Protein AF-A0A0J7KDM8-F1 (afdb_monomer_lite)

pLDDT: mean 87.22, std 13.42, range [49.25, 97.69]

InterPro domains:
  IPR000210 BTB/POZ domain [PF00651] (20-56)
  IPR000210 BTB/POZ domain [PS50097] (29-56)
  IPR011333 SKP1/BTB/POZ domain superfamily [G3DSA:3.30.710.10] (4-56)
  IPR011333 SKP1/BTB/POZ domain superfamily [SSF54695] (6-56)

Structure (mmCIF, N/CA/C/O backbone):
data_AF-A0A0J7KDM8-F1
#
_entry.id   AF-A0A0J7KDM8-F1
#
loop_
_atom_site.group_PDB
_atom_site.id
_atom_site.type_symbol
_atom_site.label_atom_id
_atom_site.label_alt_id
_atom_site.label_comp_id
_atom_site.label_asym_id
_atom_site.label_entity_id
_atom_site.label_seq_id
_atom_site.pdbx_PDB_ins_code
_atom_site.Cartn_x
_atom_site.Cartn_y
_atom_site.Cartn_z
_atom_site.occupancy
_atom_site.B_iso_or_equiv
_atom_site.auth_seq_id
_atom_site.auth_comp_id
_atom_site.auth_asym_id
_atom_site.auth_atom_id
_atom_site.pdbx_PDB_model_num
ATOM 1 N N . MET A 1 1 ? 32.302 -11.755 -1.133 1.00 49.25 1 MET A N 1
ATOM 2 C CA . MET A 1 1 ? 31.610 -11.960 -2.421 1.00 49.25 1 MET A CA 1
ATOM 3 C C . MET A 1 1 ? 31.006 -10.612 -2.801 1.00 49.25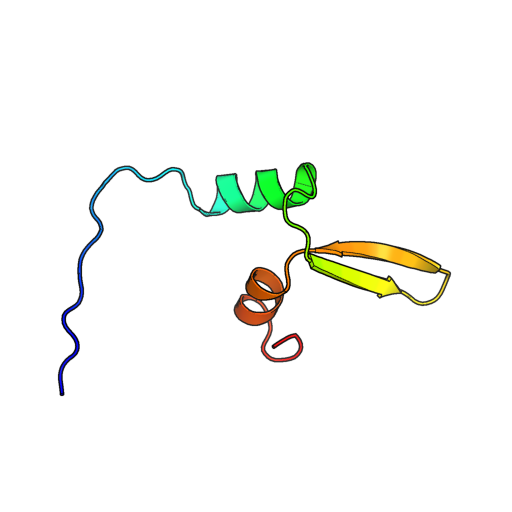 1 MET A C 1
ATOM 5 O O . MET A 1 1 ? 30.050 -10.195 -2.165 1.00 49.25 1 MET A O 1
ATOM 9 N N . MET A 1 2 ? 31.664 -9.850 -3.678 1.00 51.03 2 MET A N 1
ATOM 10 C CA . MET A 1 2 ? 31.192 -8.528 -4.117 1.00 51.03 2 MET A CA 1
ATOM 11 C C . MET A 1 2 ? 30.130 -8.761 -5.196 1.00 51.03 2 MET A C 1
ATOM 13 O O . MET A 1 2 ? 30.451 -9.325 -6.237 1.00 51.03 2 MET A O 1
ATOM 17 N N . GLY A 1 3 ? 28.870 -8.428 -4.908 1.00 66.44 3 GLY A N 1
ATOM 18 C CA . GLY A 1 3 ? 27.772 -8.561 -5.865 1.00 66.44 3 GLY A CA 1
ATOM 19 C C . GLY A 1 3 ? 27.933 -7.571 -7.016 1.00 66.44 3 GLY A C 1
ATOM 20 O O . GLY A 1 3 ? 28.228 -6.398 -6.792 1.00 66.44 3 GLY A O 1
ATOM 21 N N . GLU A 1 4 ? 27.767 -8.055 -8.241 1.00 66.12 4 GLU A N 1
ATOM 22 C CA . GLU A 1 4 ? 27.788 -7.246 -9.455 1.00 66.12 4 GLU A CA 1
ATOM 23 C C . GLU A 1 4 ? 26.615 -6.251 -9.438 1.00 66.12 4 GLU A C 1
ATOM 25 O O . GLU A 1 4 ? 25.451 -6.639 -9.340 1.00 66.12 4 GLU A O 1
ATOM 30 N N . VAL A 1 5 ? 26.917 -4.950 -9.486 1.00 66.12 5 VAL A N 1
ATOM 31 C CA . VAL A 1 5 ? 25.900 -3.891 -9.491 1.00 66.12 5 VAL A CA 1
ATOM 32 C C . VAL A 1 5 ? 25.555 -3.561 -10.938 1.00 66.12 5 VAL A C 1
ATOM 34 O O . VAL A 1 5 ? 26.266 -2.812 -11.608 1.00 66.12 5 VAL A O 1
ATOM 37 N N . ILE A 1 6 ? 24.448 -4.114 -11.430 1.00 72.50 6 ILE A N 1
ATOM 38 C CA . ILE A 1 6 ? 23.940 -3.811 -12.769 1.00 72.50 6 ILE A CA 1
ATOM 39 C C . ILE A 1 6 ? 23.289 -2.423 -12.742 1.00 72.50 6 ILE A C 1
ATOM 41 O O . ILE A 1 6 ? 22.243 -2.214 -12.125 1.00 72.50 6 ILE A O 1
ATOM 45 N N . ARG A 1 7 ? 23.898 -1.451 -13.430 1.00 66.12 7 ARG A N 1
ATOM 46 C CA . ARG A 1 7 ? 23.284 -0.135 -13.654 1.00 66.12 7 ARG A CA 1
ATOM 47 C C . ARG A 1 7 ? 22.210 -0.253 -14.727 1.00 66.12 7 ARG A C 1
ATOM 49 O O . ARG A 1 7 ? 22.514 -0.348 -15.911 1.00 66.12 7 ARG A O 1
ATOM 56 N N . VAL A 1 8 ? 20.949 -0.170 -14.316 1.00 66.88 8 VAL A N 1
ATOM 57 C CA . VAL A 1 8 ? 19.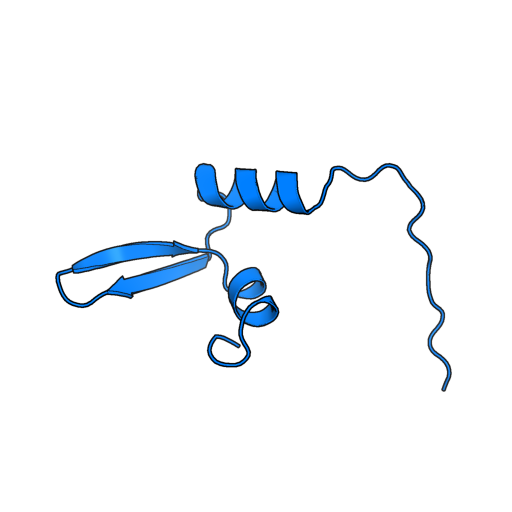808 -0.054 -15.231 1.00 66.88 8 VAL A CA 1
ATOM 58 C C . VAL A 1 8 ? 19.724 1.396 -15.723 1.00 66.88 8 VAL A C 1
ATOM 60 O O . VAL A 1 8 ? 18.909 2.189 -15.265 1.00 66.88 8 VAL A O 1
ATOM 63 N N . SER A 1 9 ? 20.641 1.797 -16.605 1.00 60.97 9 SER A N 1
ATOM 64 C CA . SER A 1 9 ? 20.641 3.128 -17.218 1.00 60.97 9 SER A CA 1
ATOM 65 C C . SER A 1 9 ? 19.751 3.146 -18.460 1.00 60.97 9 SER A C 1
ATOM 67 O O . SER A 1 9 ? 20.222 3.021 -19.586 1.00 60.97 9 SER A O 1
ATOM 69 N N . GLY A 1 10 ? 18.453 3.313 -18.236 1.00 63.69 10 GLY A N 1
ATOM 70 C CA . GLY A 1 10 ? 17.484 3.800 -19.215 1.00 63.69 10 GLY A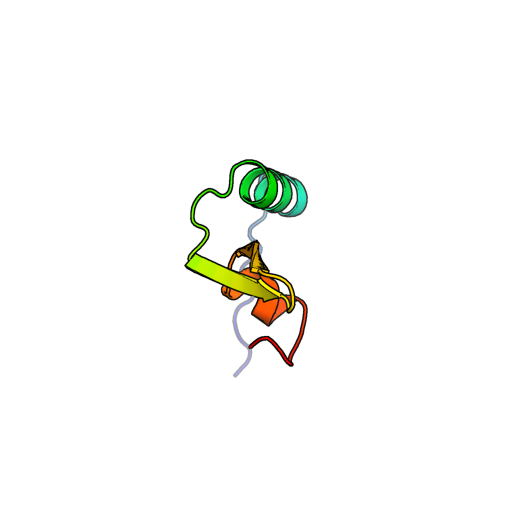 CA 1
ATOM 71 C C . GLY A 1 10 ? 16.647 4.888 -18.549 1.00 63.69 10 GLY A C 1
ATOM 72 O O . GLY A 1 10 ? 16.563 4.916 -17.321 1.00 63.69 10 GLY A O 1
ATOM 73 N N . ARG A 1 11 ? 16.033 5.798 -19.316 1.00 64.75 11 ARG A N 1
ATOM 74 C CA . ARG A 1 11 ? 15.035 6.743 -18.782 1.00 64.75 11 ARG A CA 1
ATOM 75 C C . ARG A 1 11 ? 13.778 5.948 -18.411 1.00 64.75 11 ARG A C 1
ATOM 77 O O . ARG A 1 11 ? 12.801 5.948 -19.152 1.00 64.75 11 ARG A O 1
ATOM 84 N N . ALA A 1 12 ? 13.855 5.180 -17.330 1.00 66.38 12 ALA A N 1
ATOM 85 C CA . ALA A 1 12 ? 12.707 4.496 -16.774 1.00 66.38 12 ALA A CA 1
ATOM 86 C C . ALA A 1 12 ? 11.678 5.560 -16.357 1.00 66.38 12 ALA A C 1
ATOM 88 O O . ALA A 1 12 ? 12.085 6.653 -15.942 1.00 66.38 12 ALA A O 1
ATOM 89 N N . PRO A 1 13 ? 10.370 5.287 -16.500 1.00 71.00 13 PRO A N 1
ATOM 90 C CA . PRO A 1 13 ? 9.360 6.121 -15.866 1.00 71.00 13 PRO A CA 1
ATOM 91 C C . PRO A 1 13 ? 9.715 6.293 -14.388 1.00 71.00 13 PRO A C 1
ATOM 93 O O . PRO A 1 13 ? 10.195 5.346 -13.756 1.00 71.00 13 PRO A O 1
ATOM 96 N N . ASP A 1 14 ? 9.543 7.511 -13.873 1.00 86.00 14 ASP A N 1
ATOM 97 C CA . ASP A 1 14 ? 9.856 7.801 -12.481 1.00 86.00 14 ASP A CA 1
ATOM 98 C C . ASP A 1 14 ? 9.059 6.840 -11.596 1.00 86.00 14 ASP A C 1
ATOM 100 O O . ASP A 1 14 ? 7.837 6.725 -11.707 1.00 86.00 14 ASP A O 1
ATOM 104 N N . VAL A 1 15 ? 9.766 6.080 -10.760 1.00 86.06 15 VAL A N 1
ATOM 105 C CA . VAL A 1 15 ? 9.132 5.064 -9.913 1.00 86.06 15 VAL A CA 1
ATOM 106 C C . VAL A 1 15 ? 8.101 5.721 -8.992 1.00 86.06 15 VAL A C 1
ATOM 108 O O . VAL A 1 15 ? 7.069 5.114 -8.714 1.00 86.06 15 VAL A O 1
ATOM 111 N N . GLY A 1 16 ? 8.333 6.968 -8.572 1.00 88.44 16 GLY A N 1
ATOM 112 C CA . GLY A 1 16 ? 7.380 7.749 -7.794 1.00 88.44 16 GLY A CA 1
ATOM 113 C C . GLY A 1 16 ? 6.066 7.974 -8.538 1.00 88.44 16 GLY A C 1
ATOM 114 O O . GLY A 1 16 ? 5.004 7.732 -7.963 1.00 88.44 16 GLY A O 1
ATOM 115 N N . ASP A 1 17 ? 6.117 8.347 -9.818 1.00 91.56 17 ASP A N 1
ATOM 116 C CA . ASP A 1 17 ? 4.917 8.519 -10.648 1.00 91.56 17 ASP A CA 1
ATOM 117 C C . ASP A 1 17 ? 4.142 7.201 -10.816 1.00 91.56 17 ASP A C 1
ATOM 119 O O . ASP A 1 17 ? 2.920 7.173 -10.670 1.00 91.56 17 ASP A O 1
ATOM 123 N N . ILE A 1 18 ? 4.840 6.082 -11.044 1.00 90.69 18 ILE A N 1
ATOM 124 C CA . ILE A 1 18 ? 4.206 4.756 -11.169 1.00 90.69 18 ILE A CA 1
ATOM 125 C C . ILE A 1 18 ? 3.493 4.367 -9.872 1.00 90.69 18 ILE A C 1
ATOM 127 O O . ILE A 1 18 ? 2.350 3.906 -9.902 1.00 90.69 18 ILE A O 1
ATOM 131 N N . LEU A 1 19 ? 4.163 4.539 -8.729 1.00 92.38 19 LEU A N 1
ATOM 132 C CA . LEU A 1 19 ? 3.591 4.220 -7.423 1.00 92.38 19 LEU A CA 1
ATOM 133 C C . LEU A 1 19 ? 2.401 5.128 -7.105 1.00 92.38 19 LEU A C 1
ATOM 135 O O . LEU A 1 19 ? 1.387 4.649 -6.600 1.00 92.38 19 LEU A O 1
ATOM 139 N N . LYS A 1 20 ? 2.478 6.413 -7.461 1.00 92.38 20 LYS A N 1
ATOM 140 C CA . LYS A 1 20 ? 1.373 7.361 -7.302 1.00 92.38 20 LYS A CA 1
ATOM 141 C C . LYS A 1 20 ? 0.149 6.944 -8.115 1.00 92.38 20 LYS A C 1
ATOM 143 O O . LYS A 1 20 ? -0.953 6.903 -7.572 1.00 92.38 20 LYS A O 1
ATOM 148 N N . GLU A 1 21 ? 0.329 6.570 -9.378 1.00 94.12 21 GLU A N 1
ATOM 149 C CA . GLU A 1 21 ? -0.762 6.058 -10.214 1.00 94.12 21 GLU A CA 1
ATOM 150 C C . GLU A 1 21 ? -1.334 4.742 -9.672 1.00 94.12 21 GLU A C 1
ATOM 152 O O . GLU A 1 21 ? -2.553 4.557 -9.645 1.00 94.12 21 GLU A O 1
ATOM 157 N N . ALA A 1 22 ? -0.493 3.832 -9.171 1.00 93.06 22 ALA A N 1
ATOM 158 C CA . ALA A 1 22 ? -0.949 2.594 -8.536 1.00 93.06 22 ALA A CA 1
ATOM 159 C C . ALA A 1 22 ? -1.781 2.865 -7.270 1.00 93.06 22 ALA A C 1
ATOM 161 O O . ALA A 1 22 ? -2.793 2.199 -7.050 1.00 93.06 22 ALA A O 1
ATOM 162 N N . MET A 1 23 ? -1.407 3.871 -6.473 1.00 91.88 23 MET A N 1
ATOM 163 C CA . MET A 1 23 ? -2.180 4.315 -5.310 1.00 91.88 23 MET A CA 1
ATOM 164 C C . MET A 1 23 ? -3.515 4.957 -5.701 1.00 91.88 23 MET A C 1
ATOM 166 O O . MET A 1 23 ? -4.516 4.723 -5.036 1.00 91.88 23 MET A O 1
ATOM 170 N N . LEU A 1 24 ? -3.577 5.762 -6.763 1.00 94.75 24 LEU A N 1
ATOM 171 C CA . LEU A 1 24 ? -4.8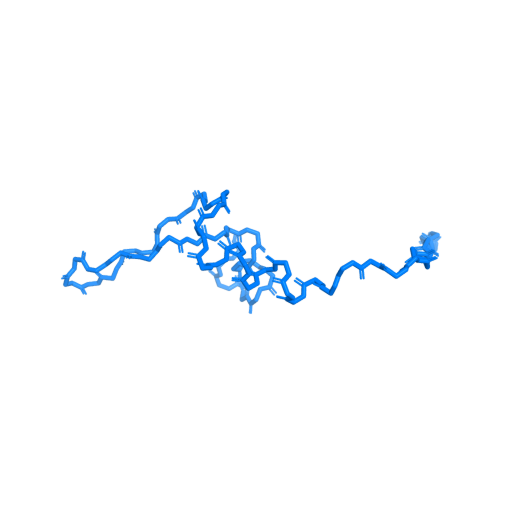34 6.397 -7.184 1.00 94.75 24 LEU A CA 1
ATOM 172 C C . LEU A 1 24 ? -5.793 5.393 -7.831 1.00 94.75 24 LEU A C 1
ATOM 174 O O . LEU A 1 24 ? -6.977 5.357 -7.507 1.00 94.75 24 LEU A O 1
ATOM 178 N N . SER A 1 25 ? -5.268 4.554 -8.723 1.00 95.69 25 SER A N 1
ATOM 179 C CA . SER A 1 25 ? -6.047 3.549 -9.453 1.00 95.69 25 SER A CA 1
ATOM 180 C C . SER A 1 25 ? -6.376 2.305 -8.631 1.00 95.69 25 SER A C 1
ATOM 182 O O . SER A 1 25 ? -7.217 1.512 -9.050 1.00 95.69 25 SER A O 1
ATOM 184 N N . GLN A 1 26 ? -5.696 2.101 -7.496 1.00 94.56 26 GLN A N 1
ATOM 185 C CA . GLN A 1 26 ? -5.777 0.881 -6.682 1.00 94.56 26 GLN A CA 1
ATOM 186 C C . GLN A 1 26 ? -5.400 -0.393 -7.456 1.00 94.56 26 GLN A C 1
ATOM 188 O O . GLN A 1 26 ? -5.727 -1.518 -7.069 1.00 94.56 26 GLN A O 1
ATOM 193 N N . ARG A 1 27 ? -4.691 -0.234 -8.577 1.00 94.25 27 ARG A N 1
ATOM 194 C CA . ARG A 1 27 ? -4.292 -1.346 -9.430 1.00 94.25 27 ARG A CA 1
ATOM 195 C C . ARG A 1 27 ? -3.264 -2.202 -8.696 1.00 94.25 27 ARG A C 1
ATOM 197 O O . ARG A 1 27 ? -2.276 -1.682 -8.184 1.00 94.25 27 ARG A O 1
ATOM 204 N N . PHE A 1 28 ? -3.491 -3.515 -8.684 1.00 94.94 28 PHE A N 1
ATOM 205 C CA . PHE A 1 28 ? -2.653 -4.502 -7.989 1.00 94.94 28 PHE A CA 1
ATOM 206 C C . PHE A 1 28 ? -2.594 -4.349 -6.462 1.00 94.94 28 PHE A C 1
ATOM 208 O O . PHE A 1 28 ? -1.696 -4.919 -5.846 1.00 94.94 28 PHE A O 1
ATOM 215 N N . ALA A 1 29 ? -3.522 -3.608 -5.848 1.00 97.19 29 ALA A N 1
ATOM 216 C CA . ALA A 1 29 ? -3.641 -3.606 -4.396 1.00 97.19 29 ALA A CA 1
ATOM 217 C C . ALA A 1 29 ? -3.929 -5.033 -3.899 1.00 97.19 29 ALA A C 1
ATOM 219 O O . ALA A 1 29 ? -4.854 -5.693 -4.377 1.00 97.19 29 ALA A O 1
ATOM 220 N N . ASP A 1 30 ? -3.114 -5.512 -2.964 1.00 97.69 30 ASP A N 1
ATOM 221 C CA . ASP A 1 30 ? -3.123 -6.887 -2.453 1.00 97.69 30 ASP A CA 1
ATOM 222 C C . ASP A 1 30 ? -3.420 -6.959 -0.948 1.00 97.69 30 ASP A C 1
ATOM 224 O O . ASP A 1 30 ? -3.585 -8.045 -0.391 1.00 97.69 30 ASP A O 1
ATOM 228 N N . VAL A 1 31 ? -3.533 -5.805 -0.289 1.00 97.25 31 VAL A N 1
ATOM 229 C CA . VAL A 1 31 ? -3.857 -5.694 1.130 1.00 97.25 31 VAL A CA 1
ATOM 230 C C . VAL A 1 31 ? -4.843 -4.554 1.375 1.00 97.25 31 VAL A C 1
ATOM 232 O O . VAL A 1 31 ? -4.859 -3.549 0.663 1.00 97.25 31 VAL A O 1
ATOM 235 N N . ALA A 1 32 ? -5.670 -4.708 2.408 1.00 96.81 32 ALA A N 1
ATOM 236 C CA . ALA A 1 32 ? -6.532 -3.656 2.925 1.00 96.81 32 ALA A CA 1
ATOM 237 C C . ALA A 1 32 ? -6.163 -3.357 4.383 1.00 96.81 32 ALA A C 1
ATOM 239 O O . ALA A 1 32 ? -6.166 -4.256 5.224 1.00 96.81 32 ALA A O 1
ATOM 240 N N . LEU A 1 33 ? -5.880 -2.094 4.692 1.00 95.25 33 LEU A N 1
ATOM 241 C CA . LEU A 1 33 ? -5.741 -1.615 6.062 1.00 95.25 33 LEU A CA 1
ATOM 242 C C . LEU A 1 33 ? -7.128 -1.263 6.597 1.00 95.25 33 LEU A C 1
ATOM 244 O O . LEU A 1 33 ? -7.809 -0.389 6.056 1.00 95.25 33 LEU A O 1
ATOM 248 N N . CYS A 1 34 ? -7.547 -1.957 7.652 1.00 96.00 34 CYS A N 1
ATOM 249 C CA . CYS A 1 34 ? -8.835 -1.745 8.302 1.00 96.00 34 CYS A CA 1
ATOM 250 C C . CYS A 1 34 ? -8.639 -0.895 9.554 1.00 96.00 34 CYS A C 1
ATOM 252 O O . CYS A 1 34 ? -8.023 -1.336 10.524 1.00 96.00 34 CYS A O 1
ATOM 254 N N . CYS A 1 35 ? -9.180 0.317 9.539 1.00 93.19 35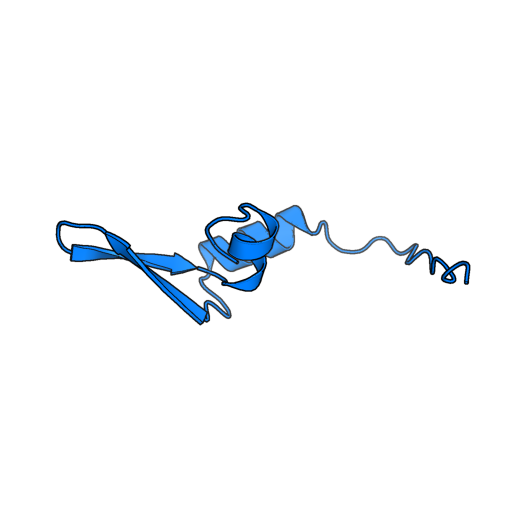 CYS A N 1
ATOM 255 C CA . CYS A 1 35 ? -9.123 1.211 10.682 1.00 93.19 35 CYS A CA 1
ATOM 256 C C . CYS A 1 35 ? -10.310 0.965 11.627 1.00 93.19 35 CYS A C 1
ATOM 258 O O . CYS A 1 35 ? -11.410 0.612 11.175 1.00 93.19 35 CYS A O 1
ATOM 260 N N . PRO A 1 36 ? -10.129 1.203 12.940 1.00 95.06 36 PRO A N 1
ATOM 261 C CA . PRO A 1 36 ? -11.251 1.315 13.863 1.00 95.06 36 PRO A CA 1
ATOM 262 C C . PRO A 1 36 ? -12.288 2.307 13.320 1.00 95.06 36 PRO A C 1
ATOM 264 O O . PRO A 1 36 ? -11.931 3.341 12.761 1.00 95.06 36 PRO A O 1
ATOM 267 N N . GLY A 1 37 ? -13.574 1.978 13.439 1.00 93.62 37 GLY A N 1
ATOM 268 C CA . GLY A 1 37 ? -14.647 2.766 12.818 1.00 93.62 37 GLY A CA 1
ATOM 269 C C . GLY A 1 37 ? -15.002 2.347 11.385 1.00 93.62 37 GLY A C 1
ATOM 270 O O . GLY A 1 37 ? -15.847 2.977 10.760 1.00 93.62 37 GLY A O 1
ATOM 271 N N . GLY A 1 38 ? -14.410 1.265 10.867 1.00 94.44 38 GLY A N 1
ATOM 272 C CA . GLY A 1 38 ? -14.873 0.588 9.649 1.00 94.44 38 GLY A CA 1
ATOM 273 C C . GLY A 1 38 ? -14.320 1.146 8.338 1.00 94.44 38 GLY A C 1
ATOM 274 O O . GLY A 1 38 ? -14.651 0.616 7.273 1.00 94.44 38 GLY A O 1
ATOM 275 N N . GLN A 1 39 ? -13.463 2.168 8.399 1.00 96.38 39 GLN A N 1
ATOM 276 C CA . GLN A 1 39 ? -12.763 2.691 7.230 1.00 96.38 39 GLN A CA 1
ATOM 277 C C . GLN A 1 39 ? -11.732 1.681 6.716 1.00 96.38 39 GLN A C 1
ATOM 279 O O . GLN A 1 39 ? -11.094 0.965 7.492 1.00 96.38 39 GLN A O 1
ATOM 284 N N . ARG A 1 40 ? -11.584 1.616 5.391 1.00 95.94 40 ARG A N 1
ATOM 285 C CA . ARG A 1 40 ? -10.722 0.649 4.710 1.00 95.94 40 ARG A CA 1
ATOM 286 C C . ARG A 1 40 ? -9.882 1.361 3.663 1.00 95.94 40 ARG A C 1
ATOM 288 O O . ARG A 1 40 ? -10.431 2.127 2.873 1.00 95.94 40 ARG A O 1
ATOM 295 N N . PHE A 1 41 ? -8.588 1.067 3.638 1.00 95.00 41 PHE A N 1
ATOM 296 C CA . PHE A 1 41 ? -7.652 1.593 2.649 1.00 95.00 41 PHE A CA 1
ATOM 297 C C . PHE A 1 41 ? -6.990 0.442 1.908 1.00 95.00 41 PHE A C 1
ATOM 299 O O . PHE A 1 41 ? -6.306 -0.376 2.519 1.00 95.00 41 PHE A O 1
ATOM 306 N N . LEU A 1 42 ? -7.207 0.375 0.599 1.00 97.19 42 LEU A N 1
ATOM 307 C CA . LEU A 1 42 ? -6.493 -0.550 -0.270 1.00 97.19 42 LEU A CA 1
ATOM 308 C C . LEU A 1 42 ? -5.054 -0.047 -0.475 1.00 97.19 42 LEU A C 1
ATOM 310 O O . LEU A 1 42 ? -4.814 1.160 -0.568 1.00 97.19 42 LEU A O 1
ATOM 314 N N . ALA A 1 43 ? -4.099 -0.972 -0.459 1.00 96.50 43 ALA A N 1
ATOM 315 C CA . ALA A 1 43 ? -2.673 -0.682 -0.529 1.00 96.50 43 ALA A CA 1
ATOM 316 C C . ALA A 1 43 ? -1.889 -1.871 -1.109 1.00 96.50 43 ALA A C 1
ATOM 318 O O . ALA A 1 43 ? -2.457 -2.905 -1.470 1.00 96.50 43 ALA A O 1
ATOM 319 N N . HIS A 1 44 ? -0.566 -1.716 -1.173 1.00 97.06 44 HIS A N 1
ATOM 320 C CA . HIS A 1 44 ? 0.367 -2.702 -1.712 1.00 97.06 44 HIS A CA 1
ATOM 321 C C . HIS A 1 44 ? 1.344 -3.125 -0.620 1.00 97.06 44 HIS A C 1
ATOM 323 O O . HIS A 1 44 ? 2.124 -2.301 -0.134 1.00 97.06 44 HIS A O 1
ATOM 329 N N . ARG A 1 45 ? 1.344 -4.408 -0.253 1.00 96.25 45 ARG A N 1
ATOM 330 C CA . ARG A 1 45 ? 2.175 -4.939 0.835 1.00 96.25 45 ARG A CA 1
ATOM 331 C C . ARG A 1 45 ? 3.652 -4.625 0.614 1.00 96.25 45 ARG A C 1
ATOM 333 O O . ARG A 1 45 ? 4.291 -4.091 1.507 1.00 96.25 45 ARG A O 1
ATOM 340 N N . LEU A 1 46 ? 4.157 -4.823 -0.607 1.00 94.50 46 LEU A N 1
ATOM 341 C CA . LEU A 1 46 ? 5.555 -4.528 -0.957 1.00 94.50 46 LEU A CA 1
ATOM 342 C C . LEU A 1 46 ? 5.953 -3.064 -0.709 1.00 94.50 46 LEU A C 1
ATOM 344 O O . LEU A 1 46 ? 7.059 -2.801 -0.243 1.00 94.50 46 LEU A O 1
ATOM 348 N N . VAL A 1 47 ? 5.058 -2.114 -0.997 1.00 94.81 47 VAL A N 1
ATOM 349 C CA . VAL A 1 47 ? 5.321 -0.682 -0.784 1.00 94.81 47 VAL A CA 1
ATOM 350 C C . VAL A 1 47 ? 5.339 -0.366 0.710 1.00 94.81 47 VAL A C 1
ATOM 352 O O . VAL A 1 47 ? 6.241 0.324 1.180 1.00 94.81 47 VAL A O 1
ATOM 355 N N . LEU A 1 48 ? 4.387 -0.910 1.474 1.00 96.19 48 LEU A N 1
ATOM 356 C CA . LEU A 1 48 ? 4.326 -0.724 2.926 1.00 96.19 48 LEU A CA 1
ATOM 357 C C . LEU A 1 48 ? 5.558 -1.307 3.631 1.00 96.19 48 LEU A C 1
ATOM 359 O O . LEU A 1 48 ? 6.161 -0.628 4.458 1.00 96.19 48 LEU A O 1
ATOM 363 N N . SER A 1 49 ? 5.970 -2.516 3.248 1.00 96.81 49 SER A N 1
ATOM 364 C CA . SER A 1 49 ? 7.156 -3.201 3.773 1.00 96.81 49 SER A CA 1
ATOM 365 C C . SER A 1 49 ? 8.457 -2.441 3.489 1.00 96.81 49 SER A C 1
ATOM 367 O O . SER A 1 49 ? 9.387 -2.466 4.297 1.00 96.81 49 SER A O 1
ATOM 369 N N . ALA A 1 50 ? 8.536 -1.747 2.348 1.00 94.69 50 ALA A N 1
ATOM 370 C CA . ALA A 1 50 ? 9.671 -0.890 2.015 1.00 94.69 50 ALA A CA 1
ATOM 371 C C . ALA A 1 50 ? 9.654 0.441 2.790 1.00 94.69 50 ALA A C 1
ATOM 373 O O . ALA A 1 50 ? 10.712 0.972 3.120 1.00 94.69 50 ALA A O 1
ATOM 374 N N . ALA A 1 51 ? 8.466 0.976 3.085 1.00 94.75 51 ALA A N 1
ATOM 375 C CA . ALA A 1 51 ? 8.297 2.257 3.769 1.00 94.75 51 ALA A CA 1
ATOM 376 C C . ALA A 1 51 ? 8.377 2.159 5.304 1.00 94.75 51 ALA A C 1
ATOM 378 O O . ALA A 1 51 ? 8.691 3.151 5.960 1.00 94.75 51 ALA A O 1
ATOM 379 N N . SER A 1 52 ? 8.072 0.999 5.894 1.00 96.31 52 SER A N 1
ATOM 380 C CA . SER A 1 52 ? 8.040 0.816 7.347 1.00 96.31 52 SER A CA 1
ATO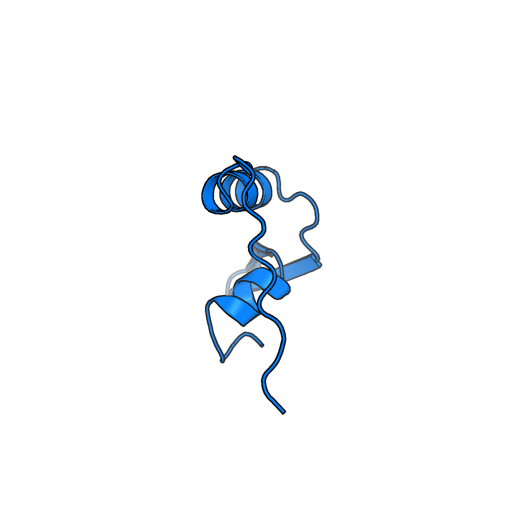M 381 C C . SER A 1 52 ? 8.375 -0.623 7.761 1.00 96.31 52 SER A C 1
ATOM 383 O O . SER A 1 52 ? 7.653 -1.539 7.367 1.00 96.31 52 SER A O 1
ATOM 385 N N . PRO A 1 53 ? 9.381 -0.846 8.634 1.00 95.69 53 PRO A N 1
ATOM 386 C CA . PRO A 1 53 ? 9.695 -2.171 9.182 1.00 95.69 53 PRO A CA 1
ATOM 387 C C . PRO A 1 53 ? 8.533 -2.830 9.934 1.00 95.69 53 PRO A C 1
ATOM 389 O O . PRO A 1 53 ? 8.467 -4.047 10.022 1.00 95.69 53 PRO A O 1
ATOM 392 N N . TYR A 1 54 ? 7.610 -2.035 10.481 1.00 96.94 54 TYR A N 1
ATOM 393 C CA . TYR A 1 54 ? 6.429 -2.551 11.176 1.00 96.94 54 TYR A CA 1
ATOM 394 C C . TYR A 1 54 ? 5.413 -3.205 10.223 1.00 96.94 54 TYR A C 1
ATOM 396 O O . TYR A 1 54 ? 4.590 -4.004 10.656 1.00 96.94 54 TYR A O 1
ATOM 404 N N . LEU A 1 55 ? 5.454 -2.847 8.935 1.00 93.69 55 LEU A N 1
ATOM 405 C CA . LEU A 1 55 ? 4.539 -3.330 7.897 1.00 93.69 55 LEU A CA 1
ATOM 406 C C . LEU A 1 55 ? 5.220 -4.317 6.928 1.00 93.69 55 LEU A C 1
ATOM 408 O O . LEU A 1 55 ? 4.745 -4.517 5.806 1.00 93.69 55 LEU A O 1
ATOM 412 N N . GLN A 1 56 ? 6.354 -4.893 7.338 1.00 87.38 56 GLN A N 1
ATOM 413 C CA . GLN A 1 56 ? 6.981 -6.051 6.690 1.00 87.38 56 GLN A CA 1
ATOM 414 C C . GLN A 1 56 ? 6.252 -7.334 7.084 1.00 87.38 56 GLN A C 1
ATOM 416 O O . GLN A 1 56 ? 5.981 -8.140 6.167 1.00 87.38 56 GLN A O 1
#

Organism: Lasius niger (NCBI:txid67767)

Foldseek 3Di:
DDDDDDDPPDCDPDVVVVQVCCQVVVPPQPDWDADPVGDIGGDHLVVQVVVDVVSD

Radius of gyration: 15.48 Å; chains: 1; bounding box: 46×20×33 Å

Secondary structure (DSSP, 8-state):
---------S-PPPHHHHHHHHHHH-TT--EEEE-TTS-EEEE-HHHHHHH-GGG-

Sequence (56 aa):
MMGEVIRVSGRAPDVGDILKEAMLSQRFADVALCCPGGQRFLAHRLVLSAASPYLQ